Protein AF-W6N7F5-F1 (afdb_monomer_lite)

Secondary structure (DSSP, 8-state):
-HHHHHH-GGGGSS------TTT-HHHHTTS--SSSSEEEETTEEEEESS--HHHHHHHHHHHT-

Foldseek 3Di:
DVVVCVVDVVLVPQDDDDDDCVVCVVVVVVADADAPPWADQVNRTQDHDDDDPVSVVVSSVVNND

Structure (mmCIF, N/CA/C/O backbone):
data_AF-W6N7F5-F1
#
_entry.id   AF-W6N7F5-F1
#
loop_
_atom_site.group_PDB
_atom_site.id
_atom_site.type_symbol
_atom_site.lab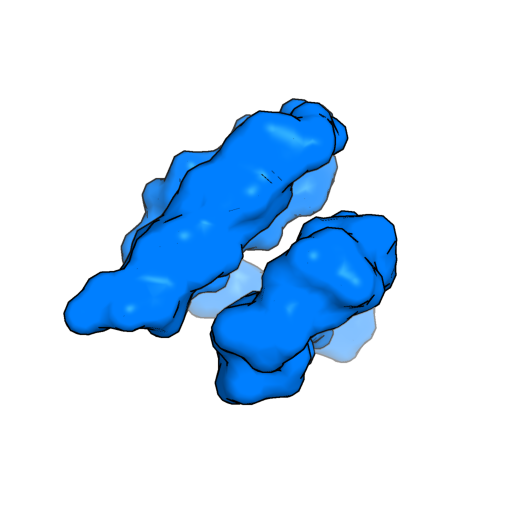el_atom_id
_atom_site.label_alt_id
_atom_site.label_comp_id
_atom_site.label_asym_id
_atom_site.label_entity_id
_atom_site.label_seq_id
_atom_site.pdbx_PDB_ins_code
_atom_site.Cartn_x
_atom_site.Cartn_y
_atom_site.Cartn_z
_atom_site.occupancy
_atom_site.B_iso_or_equiv
_atom_site.auth_seq_id
_atom_site.auth_comp_id
_atom_site.auth_asym_id
_atom_site.auth_atom_id
_atom_site.pdbx_PDB_model_num
ATOM 1 N N . MET A 1 1 ? 2.989 1.366 9.263 1.00 75.50 1 MET A N 1
ATOM 2 C CA . MET A 1 1 ? 2.030 0.236 9.144 1.00 75.50 1 MET A CA 1
ATOM 3 C C . MET A 1 1 ? 1.859 -0.524 10.451 1.00 75.50 1 MET A C 1
ATOM 5 O O . MET A 1 1 ? 0.740 -0.565 10.935 1.00 75.50 1 MET A O 1
ATOM 9 N N . LYS A 1 2 ? 2.926 -1.100 11.034 1.00 79.62 2 LYS A N 1
ATOM 10 C CA . LYS A 1 2 ? 2.824 -1.834 12.312 1.00 79.62 2 LYS A CA 1
ATOM 11 C C . LYS A 1 2 ? 2.242 -0.982 13.441 1.00 79.62 2 LYS A C 1
ATOM 13 O O . LYS A 1 2 ? 1.328 -1.436 14.104 1.00 79.62 2 LYS A O 1
ATOM 18 N N . GLU A 1 3 ? 2.705 0.259 13.583 1.00 82.69 3 GLU A N 1
ATOM 19 C CA . GLU A 1 3 ? 2.198 1.189 14.604 1.00 82.69 3 GLU A CA 1
ATOM 20 C C . GLU A 1 3 ? 0.686 1.413 14.493 1.00 82.69 3 GLU A C 1
ATOM 22 O O . GLU A 1 3 ? -0.016 1.229 15.475 1.00 82.69 3 GLU A O 1
ATOM 27 N N . LEU A 1 4 ? 0.174 1.688 13.287 1.00 84.50 4 LEU A N 1
ATOM 28 C CA . LEU A 1 4 ? -1.263 1.891 13.065 1.00 84.50 4 LEU A CA 1
ATOM 29 C C . LEU A 1 4 ? -2.082 0.654 13.451 1.00 84.50 4 LEU A C 1
ATOM 31 O O . LEU A 1 4 ? -3.112 0.793 14.093 1.00 84.50 4 LEU A O 1
ATOM 35 N N . ARG A 1 5 ? -1.608 -0.550 13.108 1.00 84.50 5 ARG A N 1
ATOM 36 C CA . ARG A 1 5 ? -2.256 -1.815 13.497 1.00 84.50 5 ARG A CA 1
ATOM 37 C C . ARG A 1 5 ? -2.234 -2.066 15.005 1.00 84.50 5 ARG A C 1
ATOM 39 O O . ARG A 1 5 ? -3.140 -2.707 15.518 1.00 84.50 5 ARG A O 1
ATOM 46 N N . THR A 1 6 ? -1.204 -1.589 15.702 1.00 85.44 6 THR A N 1
ATOM 47 C CA . THR A 1 6 ? -1.135 -1.654 17.167 1.00 85.44 6 THR A CA 1
ATOM 48 C C . THR A 1 6 ? -2.062 -0.627 17.818 1.00 85.44 6 THR A C 1
ATOM 50 O O . THR A 1 6 ? -2.676 -0.927 18.835 1.00 85.44 6 THR A O 1
ATOM 53 N N . GLU A 1 7 ? -2.154 0.578 17.250 1.00 87.25 7 GLU A N 1
ATOM 54 C CA . GLU A 1 7 ? -3.011 1.659 17.749 1.00 87.25 7 GLU A CA 1
ATOM 55 C C . GLU A 1 7 ? -4.501 1.364 17.534 1.00 87.25 7 GLU A C 1
ATOM 57 O O . GLU A 1 7 ? -5.316 1.705 18.388 1.00 87.25 7 GLU A O 1
ATOM 62 N N . ASP A 1 8 ? -4.860 0.732 16.414 1.00 83.56 8 ASP A N 1
ATOM 63 C CA . ASP A 1 8 ? -6.246 0.427 16.073 1.00 83.56 8 ASP A CA 1
ATOM 64 C C . ASP A 1 8 ? -6.373 -0.993 15.478 1.00 83.56 8 ASP A C 1
ATOM 66 O O . ASP A 1 8 ? -5.968 -1.238 14.330 1.00 83.56 8 ASP A O 1
ATOM 70 N N . PRO A 1 9 ? -6.951 -1.947 16.235 1.00 85.94 9 PRO A N 1
ATOM 71 C CA . PRO A 1 9 ? -7.085 -3.336 15.809 1.00 85.94 9 PRO A CA 1
ATOM 72 C C . PRO A 1 9 ? -8.049 -3.521 14.627 1.00 85.94 9 PRO A C 1
ATOM 74 O O . PRO A 1 9 ? -8.080 -4.595 14.024 1.00 85.94 9 PRO A O 1
ATOM 77 N N . LYS A 1 10 ? -8.804 -2.497 14.206 1.00 87.31 10 LYS A N 1
ATOM 78 C CA . LYS A 1 10 ? -9.579 -2.593 12.960 1.00 87.31 10 LYS A CA 1
ATOM 79 C C . LYS A 1 10 ? -8.672 -2.763 11.730 1.00 87.31 10 LYS A C 1
ATOM 81 O O . LYS A 1 10 ? -9.066 -3.378 10.748 1.00 87.31 10 LYS A O 1
ATOM 86 N N . TYR A 1 11 ? -7.429 -2.272 11.787 1.00 86.50 11 TYR A N 1
ATOM 87 C CA . TYR A 1 11 ? -6.470 -2.392 10.682 1.00 86.50 11 TYR A CA 1
ATOM 88 C C . TYR A 1 11 ? -5.744 -3.742 10.637 1.00 86.50 11 TYR A C 1
ATOM 90 O O . TYR A 1 11 ? -5.004 -4.011 9.683 1.00 86.50 11 TYR A O 1
ATOM 98 N N . THR A 1 12 ? -5.893 -4.585 11.665 1.00 84.69 12 THR A N 1
ATOM 99 C CA . THR A 1 12 ? -5.327 -5.943 11.651 1.00 84.69 12 THR A CA 1
ATOM 100 C C . THR A 1 12 ? -6.057 -6.874 10.693 1.00 84.69 12 THR A C 1
ATOM 102 O O . THR A 1 12 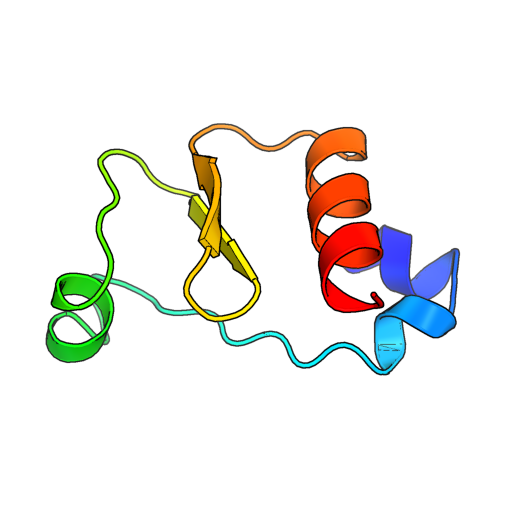? -5.420 -7.787 10.180 1.00 84.69 12 THR A O 1
ATOM 105 N N . ASP A 1 13 ? -7.335 -6.610 10.415 1.00 85.56 13 ASP A N 1
ATOM 106 C CA . ASP A 1 13 ? -8.152 -7.400 9.484 1.00 85.56 13 ASP A CA 1
ATOM 107 C C . ASP A 1 13 ? -7.848 -7.084 8.006 1.00 85.56 13 ASP A C 1
ATOM 109 O O . ASP A 1 13 ? -8.115 -7.881 7.115 1.00 85.56 13 ASP A O 1
ATOM 113 N N . VAL A 1 14 ? -7.218 -5.935 7.736 1.00 88.50 14 VAL A N 1
ATOM 114 C CA . VAL A 1 14 ? -6.888 -5.503 6.372 1.00 88.50 14 VAL A CA 1
ATOM 115 C C . VAL A 1 14 ? -5.814 -6.406 5.771 1.00 88.50 14 VAL A C 1
ATOM 117 O O . VAL A 1 14 ? -4.673 -6.421 6.251 1.00 88.50 14 VAL A O 1
ATOM 120 N N . ASP A 1 15 ? -6.145 -7.094 4.678 1.00 88.44 15 ASP A N 1
ATOM 121 C CA . ASP A 1 15 ? -5.184 -7.869 3.894 1.00 88.44 15 ASP A CA 1
ATOM 122 C C . ASP A 1 15 ? -4.203 -6.929 3.176 1.00 88.44 15 ASP A C 1
ATOM 124 O O . ASP A 1 15 ? -4.594 -6.012 2.452 1.00 88.44 15 ASP A O 1
ATOM 128 N N . ILE A 1 16 ? -2.902 -7.124 3.411 1.00 89.38 16 ILE A N 1
ATOM 129 C CA . ILE A 1 16 ? -1.850 -6.330 2.771 1.00 89.38 16 ILE A CA 1
ATOM 130 C C . ILE A 1 16 ? -0.990 -7.260 1.940 1.00 89.38 16 ILE A C 1
ATOM 132 O O . ILE A 1 16 ? -0.223 -8.067 2.471 1.00 89.38 16 ILE A O 1
ATOM 136 N N . LYS A 1 17 ? -1.029 -7.044 0.630 1.00 91.56 17 LYS A N 1
ATOM 137 C CA . LYS A 1 17 ? -0.105 -7.662 -0.307 1.00 91.56 17 LYS A CA 1
ATOM 138 C C . LYS A 1 17 ? 1.018 -6.692 -0.648 1.00 91.56 17 LYS A C 1
ATOM 140 O O . LYS A 1 17 ? 0.787 -5.641 -1.239 1.00 91.56 17 LYS A O 1
ATOM 145 N N . ILE A 1 18 ? 2.244 -7.065 -0.300 1.00 91.50 18 ILE A N 1
ATOM 146 C CA . ILE A 1 18 ? 3.444 -6.342 -0.725 1.00 91.50 18 ILE A CA 1
ATOM 147 C C . ILE A 1 18 ? 3.900 -6.954 -2.045 1.00 91.50 18 ILE A C 1
ATOM 149 O O . ILE A 1 18 ? 4.136 -8.159 -2.119 1.00 91.50 18 ILE A O 1
ATOM 153 N N . ILE A 1 19 ? 3.993 -6.124 -3.077 1.00 91.69 19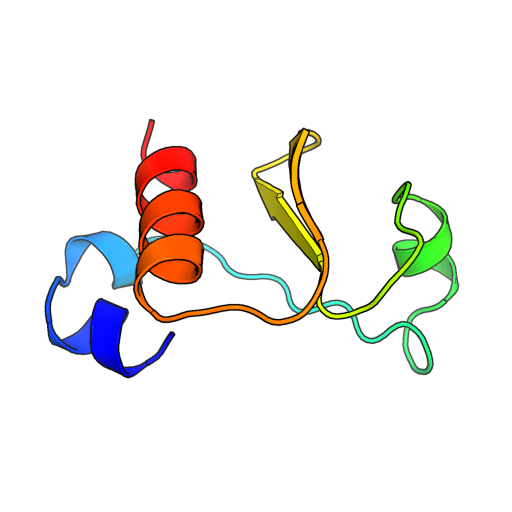 ILE A N 1
ATOM 154 C CA . ILE A 1 19 ? 4.512 -6.506 -4.388 1.00 91.69 19 ILE A CA 1
ATOM 155 C C . ILE A 1 19 ? 5.891 -5.872 -4.507 1.00 91.69 19 ILE A C 1
ATOM 157 O O . ILE A 1 19 ? 6.022 -4.652 -4.474 1.00 91.69 19 ILE A O 1
ATOM 161 N N . ASP A 1 20 ? 6.909 -6.715 -4.606 1.00 92.25 20 ASP A N 1
ATOM 162 C CA . ASP A 1 20 ? 8.280 -6.301 -4.881 1.00 92.25 20 ASP A CA 1
ATOM 163 C C . ASP A 1 20 ? 8.482 -6.343 -6.400 1.00 92.25 20 ASP A C 1
ATOM 165 O O . ASP A 1 20 ? 8.317 -7.397 -7.016 1.00 92.25 20 ASP A O 1
ATOM 169 N N . GLU A 1 21 ? 8.759 -5.196 -7.019 1.00 90.25 21 GLU A N 1
ATOM 170 C CA . GLU A 1 21 ? 8.840 -5.097 -8.480 1.00 90.25 21 GLU A CA 1
ATOM 171 C C . GLU A 1 21 ? 10.047 -5.833 -9.074 1.00 90.25 21 GLU A C 1
ATOM 173 O O . GLU A 1 21 ? 9.963 -6.322 -10.202 1.00 90.25 21 GLU A O 1
ATOM 178 N N . GLU A 1 22 ? 11.131 -5.985 -8.308 1.00 91.94 22 GLU A N 1
ATOM 179 C CA . GLU A 1 22 ? 12.326 -6.716 -8.733 1.00 91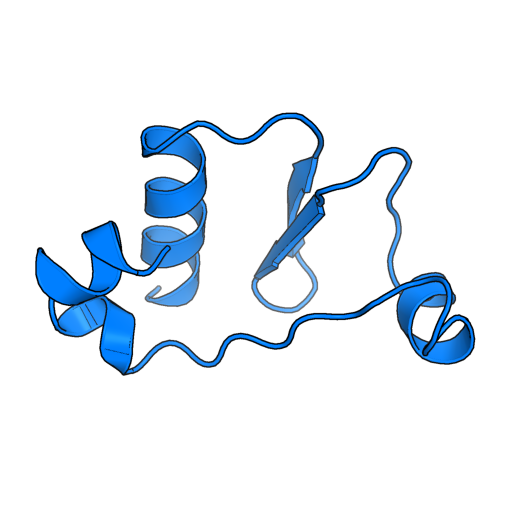.94 22 GLU A CA 1
ATOM 180 C C . GLU A 1 22 ? 12.088 -8.230 -8.668 1.00 91.94 22 GLU A C 1
ATOM 182 O O . GLU A 1 22 ? 12.536 -8.980 -9.536 1.00 91.94 22 GLU A O 1
ATOM 187 N N . ARG A 1 23 ? 11.341 -8.695 -7.658 1.00 94.38 23 ARG A N 1
ATOM 188 C CA . ARG A 1 23 ? 11.023 -10.122 -7.467 1.00 94.38 23 ARG A CA 1
ATOM 189 C C . ARG A 1 23 ? 9.793 -10.583 -8.242 1.00 94.38 23 ARG A C 1
ATOM 191 O O . ARG A 1 23 ? 9.698 -11.757 -8.591 1.00 94.38 23 ARG A O 1
ATOM 198 N N . GLN A 1 24 ? 8.827 -9.695 -8.467 1.00 93.31 24 GLN A N 1
ATOM 199 C CA . GLN A 1 24 ? 7.525 -9.999 -9.070 1.00 93.31 24 GLN A CA 1
ATOM 200 C C . GLN A 1 24 ? 7.164 -9.013 -10.199 1.00 93.31 24 GLN A C 1
ATOM 202 O O . GLN A 1 24 ? 6.067 -8.436 -10.191 1.00 93.31 24 GLN A O 1
ATOM 207 N N . PRO A 1 25 ? 8.027 -8.849 -11.220 1.00 91.56 25 PRO A N 1
ATOM 208 C CA . PRO A 1 25 ? 7.829 -7.859 -12.280 1.00 91.56 25 PRO A CA 1
ATOM 209 C C . PRO A 1 25 ? 6.543 -8.091 -13.084 1.00 91.56 25 PRO A C 1
ATOM 211 O O . PRO A 1 25 ? 5.925 -7.144 -13.561 1.00 91.56 25 PRO A O 1
ATOM 214 N N . GLU A 1 26 ? 6.098 -9.341 -13.230 1.00 93.19 26 GLU A N 1
ATOM 215 C CA . GLU A 1 26 ? 4.857 -9.679 -13.943 1.00 93.19 26 GLU A CA 1
ATOM 216 C C . GLU A 1 26 ? 3.597 -9.179 -13.230 1.00 93.19 26 GLU A C 1
ATOM 218 O O . GLU A 1 26 ? 2.600 -8.861 -13.877 1.00 93.19 26 GLU A O 1
ATOM 223 N N . ILE A 1 27 ? 3.630 -9.111 -11.896 1.00 91.12 27 ILE A N 1
ATOM 224 C CA . ILE A 1 27 ? 2.531 -8.563 -11.099 1.00 91.12 27 ILE A CA 1
ATOM 225 C C . ILE A 1 27 ? 2.634 -7.042 -11.094 1.00 91.12 27 ILE A C 1
ATOM 227 O O . ILE A 1 27 ? 1.630 -6.378 -11.329 1.00 91.12 27 ILE A O 1
ATOM 231 N N . ALA A 1 28 ? 3.836 -6.498 -10.891 1.00 90.81 28 ALA A N 1
ATOM 232 C CA . ALA A 1 28 ? 4.069 -5.060 -10.854 1.00 90.81 28 ALA A CA 1
ATOM 233 C C . ALA A 1 28 ? 3.605 -4.366 -12.149 1.00 90.81 28 ALA A C 1
ATOM 235 O O . ALA A 1 28 ? 2.852 -3.400 -12.088 1.00 90.81 28 ALA A O 1
ATOM 236 N N . LYS A 1 29 ? 3.907 -4.942 -13.323 1.00 91.38 29 LYS A N 1
ATOM 237 C CA . LYS A 1 29 ? 3.471 -4.433 -14.641 1.00 91.38 29 LYS A CA 1
ATOM 238 C C . LYS A 1 29 ? 1.953 -4.297 -14.819 1.00 91.38 29 LYS A C 1
ATOM 240 O O . LYS A 1 29 ? 1.522 -3.637 -15.760 1.00 91.38 29 LYS A O 1
ATOM 245 N N . LYS A 1 30 ? 1.137 -4.932 -13.969 1.00 91.94 30 LYS A N 1
ATOM 246 C CA . LYS A 1 30 ? -0.330 -4.799 -14.009 1.00 91.94 30 LYS A CA 1
ATOM 247 C C . LYS A 1 30 ? -0.822 -3.493 -13.389 1.00 91.94 30 LYS A C 1
ATOM 249 O O . LYS A 1 30 ? -1.959 -3.105 -13.637 1.00 91.94 30 LYS A O 1
ATOM 254 N N . TYR A 1 31 ? 0.010 -2.829 -12.593 1.00 90.69 31 TYR A N 1
ATOM 255 C CA . TYR A 1 31 ? -0.340 -1.606 -11.885 1.00 90.69 31 TYR A CA 1
ATOM 256 C C . TYR A 1 31 ? 0.260 -0.390 -12.585 1.00 90.69 31 TYR A C 1
ATOM 258 O O . TYR A 1 31 ? 1.387 -0.421 -13.070 1.00 90.69 31 TYR A O 1
ATOM 266 N N . ASN A 1 32 ? -0.493 0.709 -12.608 1.00 90.56 32 ASN A N 1
ATOM 267 C CA . ASN A 1 32 ? -0.039 1.965 -13.195 1.00 90.56 32 ASN A CA 1
ATOM 268 C C . ASN A 1 32 ? 0.598 2.872 -12.126 1.00 90.56 32 ASN A C 1
ATOM 270 O O . ASN A 1 32 ? -0.080 3.712 -11.515 1.00 90.56 32 ASN A O 1
ATOM 274 N N . TYR A 1 33 ? 1.895 2.681 -11.886 1.00 90.69 33 TYR A N 1
ATOM 275 C CA . TYR A 1 33 ? 2.696 3.470 -10.950 1.00 90.69 33 TYR A CA 1
ATOM 276 C C . TYR A 1 33 ? 3.952 4.031 -11.626 1.00 90.69 33 TYR A C 1
ATOM 278 O O . TYR A 1 33 ? 4.502 3.413 -12.534 1.00 90.69 33 TYR A O 1
ATOM 286 N N . TYR A 1 34 ? 4.390 5.213 -11.192 1.00 90.00 34 TYR A N 1
ATOM 287 C CA . TYR A 1 34 ? 5.618 5.849 -11.688 1.00 90.00 34 TYR A CA 1
ATOM 288 C C . TYR A 1 34 ? 6.739 5.867 -10.642 1.00 90.00 34 TYR A C 1
ATOM 290 O O . TYR A 1 34 ? 7.916 5.830 -10.993 1.00 90.00 34 TYR A O 1
ATOM 298 N N . TYR A 1 35 ? 6.388 5.916 -9.353 1.00 90.19 35 TYR A N 1
ATOM 299 C CA . TYR A 1 35 ? 7.362 6.061 -8.276 1.00 90.19 35 TYR A CA 1
ATOM 300 C C . TYR A 1 35 ? 6.981 5.261 -7.028 1.00 90.19 35 TYR A C 1
ATOM 302 O O . TYR A 1 35 ? 5.853 5.341 -6.537 1.00 90.19 35 TYR A O 1
ATOM 310 N N . VAL A 1 36 ? 7.944 4.508 -6.497 1.00 91.38 36 VAL A N 1
ATOM 311 C CA . VAL A 1 36 ? 7.769 3.681 -5.300 1.00 91.38 36 VAL A CA 1
ATOM 312 C C . VAL A 1 36 ? 8.145 4.444 -4.017 1.00 91.38 36 VAL A C 1
ATOM 314 O O . VAL A 1 36 ? 9.057 5.271 -4.035 1.00 91.38 36 VAL A O 1
ATOM 317 N N . PRO A 1 37 ? 7.484 4.161 -2.878 1.00 92.50 37 PRO A N 1
ATOM 318 C CA . PRO A 1 37 ? 6.377 3.215 -2.724 1.00 92.50 37 PRO A CA 1
ATOM 319 C C . PRO A 1 37 ? 5.049 3.768 -3.269 1.00 92.50 37 PRO A C 1
ATOM 321 O O . PRO A 1 37 ? 4.776 4.966 -3.210 1.00 92.50 37 PRO A O 1
ATOM 324 N N . THR A 1 38 ? 4.198 2.872 -3.771 1.00 94.19 38 THR A N 1
ATOM 325 C CA . THR A 1 38 ? 2.842 3.185 -4.247 1.00 94.19 38 THR A CA 1
ATOM 326 C C . THR A 1 38 ? 1.834 2.303 -3.522 1.00 94.19 38 THR A C 1
ATOM 328 O O . THR A 1 38 ? 2.078 1.113 -3.325 1.00 94.19 38 THR A O 1
ATOM 331 N N . TYR A 1 39 ? 0.698 2.874 -3.130 1.00 94.25 39 TYR A N 1
ATOM 332 C CA . TYR A 1 39 ? -0.367 2.167 -2.426 1.00 94.25 39 TYR A CA 1
ATOM 333 C C . TYR A 1 39 ? -1.632 2.113 -3.268 1.00 94.25 39 TYR A C 1
ATOM 335 O O . TYR A 1 39 ? -2.111 3.137 -3.765 1.00 94.25 39 TYR A O 1
ATOM 343 N N . PHE A 1 40 ? -2.189 0.912 -3.358 1.00 92.62 40 PHE A N 1
ATOM 344 C CA . PHE A 1 40 ? -3.452 0.628 -4.018 1.00 92.62 40 PHE A CA 1
ATOM 345 C C . PHE A 1 40 ? -4.420 -0.001 -3.017 1.00 92.62 40 PHE A C 1
ATOM 347 O O . PHE A 1 40 ? -4.004 -0.765 -2.146 1.00 92.62 40 PHE A O 1
ATOM 354 N N . VAL A 1 41 ? -5.703 0.319 -3.163 1.00 92.88 41 VAL A N 1
ATOM 355 C CA . VAL A 1 41 ? -6.815 -0.362 -2.490 1.00 92.88 41 VAL A CA 1
ATOM 356 C C . VAL A 1 41 ? -7.697 -0.932 -3.594 1.00 92.88 41 VAL A C 1
ATOM 358 O O . VAL A 1 41 ? -8.261 -0.186 -4.398 1.00 92.88 41 VAL A O 1
ATOM 361 N N . GLY A 1 42 ? -7.719 -2.263 -3.702 1.00 88.62 42 GLY A N 1
ATOM 362 C CA . GLY A 1 42 ? -8.228 -2.942 -4.895 1.00 88.62 42 GLY A CA 1
ATOM 363 C C . GLY A 1 42 ? -7.467 -2.486 -6.145 1.00 88.62 42 GLY A C 1
ATOM 364 O O . GLY A 1 42 ? -6.240 -2.578 -6.198 1.00 88.62 42 GLY A O 1
ATOM 365 N N . ASP A 1 43 ? -8.195 -1.941 -7.119 1.00 88.38 43 ASP A N 1
ATOM 366 C CA . ASP A 1 43 ? -7.647 -1.403 -8.372 1.00 88.38 43 ASP A CA 1
ATOM 367 C C . ASP A 1 43 ? -7.417 0.122 -8.341 1.00 88.38 43 ASP A C 1
ATOM 369 O O . ASP A 1 43 ? -6.964 0.713 -9.324 1.00 88.38 43 ASP A O 1
ATOM 373 N N . THR A 1 44 ? -7.710 0.787 -7.217 1.00 91.38 44 THR A N 1
ATOM 374 C CA . THR A 1 44 ? -7.611 2.250 -7.102 1.00 91.38 44 THR A CA 1
ATOM 375 C C . THR A 1 44 ? -6.275 2.662 -6.496 1.00 91.38 44 THR A C 1
ATOM 377 O O . THR A 1 44 ? -5.921 2.241 -5.394 1.00 91.38 44 THR A O 1
ATOM 380 N N . LYS A 1 45 ? -5.534 3.533 -7.191 1.00 93.31 45 LYS A N 1
ATOM 381 C CA . LYS A 1 45 ? -4.306 4.143 -6.661 1.00 93.31 45 LYS A CA 1
ATOM 382 C C . LYS A 1 45 ? -4.654 5.200 -5.617 1.00 93.31 45 LYS A C 1
ATOM 384 O O . LYS A 1 45 ? -5.285 6.201 -5.946 1.00 93.31 45 LYS A O 1
ATOM 389 N N . ILE A 1 46 ? -4.203 5.003 -4.381 1.00 93.94 46 ILE A N 1
ATOM 390 C CA . ILE A 1 46 ? -4.484 5.916 -3.264 1.00 93.94 46 ILE A CA 1
ATOM 391 C C . ILE A 1 46 ? -3.336 6.896 -3.032 1.00 93.94 46 ILE A C 1
ATOM 393 O O . ILE A 1 46 ? -3.577 8.067 -2.736 1.00 93.94 46 ILE A O 1
ATOM 397 N N . HIS A 1 47 ? -2.090 6.433 -3.159 1.00 93.94 47 HIS A N 1
ATOM 398 C CA . HIS A 1 47 ? -0.907 7.263 -2.931 1.00 93.94 47 HIS A CA 1
ATOM 399 C C . HIS A 1 47 ? 0.295 6.782 -3.738 1.00 93.94 47 HIS A C 1
ATOM 401 O O . HIS A 1 47 ? 0.474 5.581 -3.926 1.00 93.94 47 HIS A O 1
ATOM 407 N N . GLU A 1 48 ? 1.143 7.718 -4.156 1.00 93.94 48 GLU A N 1
ATOM 408 C CA . GLU A 1 48 ? 2.397 7.457 -4.859 1.00 93.94 48 GLU A CA 1
ATOM 409 C C . GLU A 1 48 ? 3.510 8.356 -4.297 1.00 93.94 48 GLU A C 1
ATOM 411 O O . GLU A 1 48 ? 3.339 9.570 -4.182 1.00 93.94 48 GLU A O 1
ATOM 416 N N . GLY A 1 49 ? 4.644 7.754 -3.930 1.00 91.19 49 GLY A N 1
ATOM 417 C CA . GLY A 1 49 ? 5.819 8.428 -3.380 1.00 91.19 49 GLY A CA 1
ATOM 418 C C . GLY A 1 49 ? 5.937 8.379 -1.861 1.00 91.19 49 GLY A C 1
ATOM 419 O O . GLY A 1 49 ? 5.330 7.535 -1.205 1.00 91.19 49 GLY A O 1
ATOM 420 N N . VAL A 1 50 ? 6.764 9.261 -1.287 1.00 92.00 50 VAL A N 1
ATOM 421 C CA . VAL A 1 50 ? 7.182 9.178 0.125 1.00 92.00 50 VAL A CA 1
ATOM 422 C C . VAL A 1 50 ? 5.959 9.188 1.057 1.00 92.00 50 VAL A C 1
ATOM 424 O O . VAL A 1 50 ? 5.229 10.181 1.092 1.00 92.00 50 VAL A O 1
ATOM 427 N N . PRO A 1 51 ? 5.702 8.104 1.808 1.00 90.69 51 PRO A N 1
ATOM 428 C CA . PRO A 1 51 ? 4.522 8.015 2.647 1.00 90.69 51 PRO A CA 1
ATOM 429 C C . PRO A 1 51 ? 4.780 8.590 4.037 1.00 90.69 51 PRO A C 1
ATOM 431 O O . PRO A 1 51 ? 5.781 8.283 4.684 1.00 90.69 51 PRO A O 1
ATOM 434 N N . THR A 1 52 ? 3.824 9.371 4.535 1.00 92.19 52 THR A N 1
ATOM 435 C CA . THR A 1 52 ? 3.750 9.788 5.942 1.00 92.19 52 THR A CA 1
ATOM 436 C C . THR A 1 52 ? 2.775 8.895 6.713 1.00 92.19 52 THR A C 1
ATOM 438 O O . THR A 1 52 ? 1.969 8.172 6.119 1.00 92.19 52 THR A O 1
ATOM 441 N N . LYS A 1 53 ? 2.800 8.948 8.054 1.00 90.00 53 LYS A N 1
ATOM 442 C CA . LYS A 1 53 ? 1.866 8.178 8.900 1.00 90.00 53 LYS A CA 1
ATOM 443 C C . LYS A 1 53 ? 0.400 8.449 8.532 1.00 90.00 53 LYS A C 1
ATOM 445 O O . LYS A 1 53 ? -0.392 7.512 8.464 1.00 90.00 53 LYS A O 1
ATOM 450 N N . GLU A 1 54 ? 0.056 9.702 8.244 1.00 90.38 54 GLU A N 1
ATOM 451 C CA . GLU A 1 54 ? -1.300 10.119 7.865 1.00 90.38 54 GLU A CA 1
ATOM 452 C C . GLU A 1 54 ? -1.740 9.541 6.517 1.00 90.38 54 GLU A C 1
ATOM 454 O O . GLU A 1 54 ? -2.868 9.067 6.387 1.00 90.38 54 GLU A O 1
ATOM 459 N N . ILE A 1 55 ? -0.837 9.510 5.534 1.00 92.25 55 ILE A N 1
ATOM 460 C CA . ILE A 1 55 ? -1.095 8.900 4.225 1.00 92.25 55 ILE A CA 1
ATOM 461 C C . ILE A 1 55 ? -1.374 7.408 4.388 1.00 92.25 55 ILE A C 1
ATOM 463 O O . ILE A 1 55 ? -2.367 6.903 3.871 1.00 92.25 55 ILE A O 1
ATOM 467 N N . VAL A 1 56 ? -0.534 6.702 5.150 1.00 91.06 56 VAL A N 1
ATOM 468 C CA . VAL A 1 56 ? -0.728 5.267 5.393 1.00 91.06 56 VAL A CA 1
ATOM 469 C C . VAL A 1 56 ? -2.048 5.023 6.128 1.00 91.06 56 VAL A C 1
ATOM 471 O O . VAL A 1 56 ? -2.771 4.095 5.778 1.00 91.06 56 VAL A O 1
ATOM 474 N N . LYS A 1 57 ? -2.412 5.876 7.094 1.00 91.88 57 LYS A N 1
ATOM 475 C CA . LYS A 1 57 ? -3.716 5.805 7.768 1.00 91.88 57 LYS A CA 1
ATOM 476 C C . LYS A 1 57 ? -4.872 5.984 6.781 1.00 91.88 57 LYS A C 1
ATOM 478 O O . LYS A 1 57 ? -5.818 5.210 6.832 1.00 91.88 57 LYS A O 1
ATOM 483 N N . LYS A 1 58 ? -4.779 6.940 5.851 1.00 91.50 58 LYS A N 1
ATOM 484 C CA . LYS A 1 58 ? -5.794 7.145 4.808 1.00 91.50 58 LYS A CA 1
ATOM 485 C C . LYS A 1 58 ? -5.970 5.908 3.927 1.00 91.50 58 LYS A C 1
ATOM 487 O O . LYS A 1 58 ? -7.103 5.548 3.644 1.00 91.50 58 LYS A O 1
ATOM 492 N N . VAL A 1 59 ? -4.876 5.255 3.527 1.00 92.56 59 VAL A N 1
ATOM 493 C CA . VAL A 1 59 ? -4.927 3.997 2.756 1.00 92.56 59 VAL A CA 1
ATOM 494 C C . VAL A 1 59 ? -5.697 2.925 3.527 1.00 9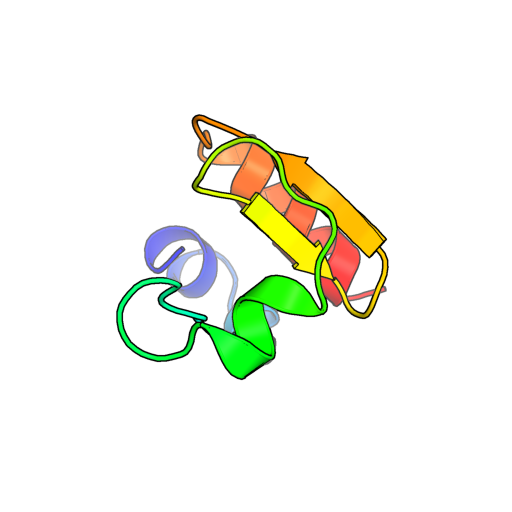2.56 59 VAL A C 1
ATOM 496 O O . VAL A 1 59 ? -6.568 2.270 2.968 1.00 92.56 59 VAL A O 1
ATOM 499 N N . PHE A 1 60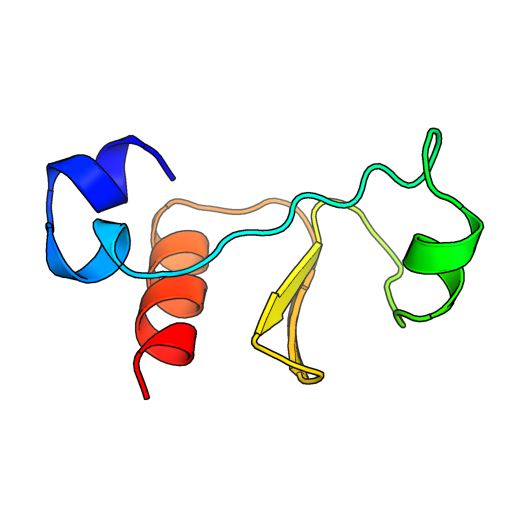 ? -5.420 2.785 4.823 1.00 91.31 60 PHE A N 1
ATOM 500 C CA . PHE A 1 60 ? -6.129 1.832 5.667 1.00 91.31 60 PHE A CA 1
ATOM 501 C C . PHE A 1 60 ? -7.613 2.179 5.866 1.00 91.31 60 PHE A C 1
ATOM 503 O O . PHE A 1 60 ? -8.459 1.295 5.764 1.00 91.31 60 PHE A O 1
ATOM 510 N N . ASP A 1 61 ? -7.950 3.442 6.136 1.00 91.62 61 ASP A N 1
ATOM 511 C CA . ASP A 1 61 ? -9.351 3.867 6.263 1.00 91.62 61 ASP A CA 1
ATOM 512 C C . ASP A 1 61 ? -10.113 3.664 4.938 1.00 91.62 61 ASP A C 1
ATOM 514 O O . ASP A 1 61 ? -11.296 3.345 4.968 1.00 91.62 61 ASP A O 1
ATOM 518 N N . ASP A 1 62 ? -9.453 3.808 3.782 1.00 91.25 62 ASP A N 1
ATOM 519 C CA . ASP A 1 62 ? -10.066 3.541 2.476 1.00 91.25 62 ASP A CA 1
ATOM 520 C C . ASP A 1 62 ? -10.279 2.042 2.214 1.00 91.25 62 ASP A C 1
ATOM 522 O O . ASP A 1 62 ? -11.300 1.671 1.651 1.00 91.25 62 ASP A O 1
ATOM 526 N N . SER A 1 63 ? -9.383 1.173 2.698 1.00 89.75 63 SER A N 1
ATOM 527 C CA . SER A 1 63 ? -9.545 -0.289 2.589 1.00 89.75 63 SER A CA 1
ATOM 528 C C . SER A 1 63 ? -10.659 -0.890 3.448 1.00 89.75 63 SER A C 1
ATOM 530 O O . SER A 1 63 ? -11.003 -2.051 3.257 1.00 89.75 63 SER A O 1
ATOM 532 N N . LEU A 1 64 ? -11.187 -0.130 4.409 1.00 87.81 64 LEU A N 1
ATOM 533 C CA . LEU A 1 64 ? -12.243 -0.573 5.326 1.00 87.81 64 LEU A CA 1
ATOM 534 C C . LEU A 1 64 ? -13.638 -0.063 4.935 1.00 87.81 64 LEU A C 1
ATOM 536 O O . LEU A 1 64 ? -14.588 -0.276 5.689 1.00 87.81 64 LEU A O 1
ATOM 540 N N . LYS A 1 65 ? -13.751 0.655 3.815 1.00 79.94 65 LYS A N 1
ATOM 541 C CA . LYS A 1 65 ? -15.036 1.095 3.260 1.00 79.94 65 LYS A CA 1
ATOM 542 C C . LYS A 1 65 ? -15.683 -0.018 2.451 1.00 79.94 65 LYS A C 1
ATOM 544 O O . LYS A 1 65 ? -16.928 -0.100 2.520 1.00 79.94 65 LYS A O 1
#

pLDDT: mean 89.8, std 3.76, range [75.5, 94.38]

Sequence (65 aa):
MKELRTEDPKYTDVDIKIIDEERQPEIAKKYNYYYVPTYFVGDTKIHEGVPTKEIVKKVFDDSLK

Radius of gyration: 12.2 Å; chains: 1; bounding box: 27×20×32 Å

InterPro domains:
  IPR036249 Thioredoxin-like superfamily [SSF52833] (9-59)

Organism: NCBI:txid1408889